Protein AF-A0A936VIN6-F1 (afdb_monomer_lite)

Sequence (118 aa):
MQPLERIAPRRVRARTGLAAALSWLAVACAALLPRIFGLGAYITSDEANFWIRRSDAFLRALQRGDFAATALSTHPGVTTTWLGSVGILLSRALGSAGLLDGSFAGPAGATPAASGAG

Foldseek 3Di:
DDDPPPPDDDPPDPPCDVVVVVVVVVVVCVVVVCVVVCPPPDDPVVVVVVLLVLLVQLLVCVVVVNVVSNCPDPDPCNVVSPVSVVVVVVVVVCVVVVNDDCPVVPPVPPPPPDPDDD

pLDDT: mean 72.68, std 14.56, range [40.66, 94.38]

Structure (mmCIF, N/CA/C/O backbone):
data_AF-A0A936VIN6-F1
#
_entry.id   AF-A0A936VIN6-F1
#
loop_
_atom_site.group_PDB
_atom_site.id
_atom_site.type_symbol
_atom_site.label_atom_id
_atom_site.label_alt_id
_atom_site.label_comp_id
_atom_site.label_asym_id
_atom_site.label_entity_id
_atom_site.label_seq_id
_atom_site.pdbx_PDB_ins_code
_atom_site.Cartn_x
_atom_site.Cartn_y
_atom_site.Cartn_z
_atom_site.occupancy
_atom_site.B_iso_or_equiv
_atom_site.auth_seq_id
_atom_site.auth_comp_id
_atom_site.auth_asym_id
_atom_site.auth_atom_id
_atom_site.pdbx_PDB_model_num
ATOM 1 N N . MET A 1 1 ? -29.744 -41.811 38.789 1.00 49.78 1 MET A N 1
ATOM 2 C CA . MET A 1 1 ? -29.797 -40.939 37.597 1.00 49.78 1 MET A CA 1
ATOM 3 C C . MET A 1 1 ? -29.619 -39.502 38.059 1.00 49.78 1 MET A C 1
ATOM 5 O O . MET A 1 1 ? -30.494 -39.007 38.753 1.00 49.78 1 MET A O 1
ATOM 9 N N . GLN A 1 2 ? -28.467 -38.880 37.789 1.00 68.19 2 GLN A N 1
ATOM 10 C CA . GLN A 1 2 ? -28.230 -37.475 38.146 1.00 68.19 2 GLN A CA 1
ATOM 11 C C . GLN A 1 2 ? -28.771 -36.557 37.038 1.00 68.19 2 GLN A C 1
ATOM 13 O O . GLN A 1 2 ? -28.576 -36.876 35.863 1.00 68.19 2 GLN A O 1
ATOM 18 N N . PRO A 1 3 ? -29.452 -35.446 37.370 1.00 67.75 3 PRO A N 1
ATOM 19 C CA . PRO A 1 3 ? -29.924 -34.512 36.364 1.00 67.75 3 PRO A CA 1
ATOM 20 C C . PRO A 1 3 ? -28.730 -33.721 35.825 1.00 67.75 3 PRO A C 1
ATOM 22 O O . PRO A 1 3 ? -27.999 -33.091 36.583 1.00 67.75 3 PRO A O 1
ATOM 25 N N . LEU A 1 4 ? -28.527 -33.776 34.508 1.00 66.25 4 LEU A N 1
ATOM 26 C CA . LEU A 1 4 ? -27.545 -32.959 33.800 1.00 66.25 4 LEU A CA 1
ATOM 27 C C . LEU A 1 4 ? -27.904 -31.480 33.984 1.00 66.25 4 LEU A C 1
ATOM 29 O O . LEU A 1 4 ? -28.877 -30.996 33.399 1.00 66.25 4 LEU A O 1
ATOM 33 N N . GLU A 1 5 ? -27.118 -30.765 34.787 1.00 72.44 5 GLU A N 1
ATOM 34 C CA . GLU A 1 5 ? -27.155 -29.308 34.845 1.00 72.44 5 GLU A CA 1
ATOM 35 C C . GLU A 1 5 ? -26.899 -28.756 33.441 1.00 72.44 5 GLU A C 1
ATOM 37 O O . GLU A 1 5 ? -25.824 -28.884 32.852 1.00 72.44 5 GLU A O 1
ATOM 42 N N . ARG A 1 6 ? -27.950 -28.183 32.857 1.00 69.56 6 ARG A N 1
ATOM 43 C CA . ARG A 1 6 ? -27.923 -27.632 31.511 1.00 69.56 6 ARG A CA 1
ATOM 44 C C . ARG A 1 6 ? -27.139 -26.320 31.561 1.00 69.56 6 ARG A C 1
ATOM 46 O O . ARG A 1 6 ? -27.678 -25.292 31.959 1.00 69.56 6 ARG A O 1
ATOM 53 N N . ILE A 1 7 ? -25.869 -26.358 31.157 1.00 67.88 7 ILE A N 1
ATOM 54 C CA . ILE A 1 7 ? -25.020 -25.167 31.015 1.00 67.88 7 ILE A CA 1
ATOM 55 C C . ILE A 1 7 ? -25.683 -24.233 29.995 1.00 67.88 7 ILE A C 1
ATOM 57 O O . ILE A 1 7 ? -25.681 -24.491 28.790 1.00 67.88 7 ILE A O 1
ATOM 61 N N . ALA A 1 8 ? -26.300 -23.156 30.479 1.00 69.44 8 ALA A N 1
ATOM 62 C CA . ALA A 1 8 ? -26.890 -22.144 29.618 1.00 69.44 8 ALA A CA 1
ATOM 63 C C . ALA A 1 8 ? -25.766 -21.368 28.901 1.00 69.44 8 ALA A C 1
ATOM 65 O O . ALA A 1 8 ? -24.855 -20.864 29.567 1.00 69.44 8 ALA A O 1
ATOM 66 N N . PRO A 1 9 ? -25.797 -21.232 27.562 1.00 68.19 9 PRO A N 1
ATOM 67 C CA . PRO A 1 9 ? -24.769 -20.491 26.847 1.00 68.19 9 PRO A CA 1
ATOM 68 C C . PRO A 1 9 ? -24.832 -19.011 27.238 1.00 68.19 9 PRO A C 1
ATOM 70 O O . PRO A 1 9 ? -25.858 -18.346 27.058 1.00 68.19 9 PRO A O 1
ATOM 73 N N . ARG A 1 10 ? -23.721 -18.472 27.759 1.00 68.75 10 ARG A N 1
ATOM 74 C CA . ARG A 1 10 ? -23.562 -17.028 27.968 1.00 68.75 10 ARG A CA 1
ATOM 75 C C . ARG A 1 10 ? -23.700 -16.331 26.617 1.00 68.75 10 ARG A C 1
ATOM 77 O O . ARG A 1 10 ? -22.816 -16.414 25.770 1.00 68.75 10 ARG A O 1
ATOM 84 N N . ARG A 1 11 ? -24.812 -15.625 26.412 1.00 62.88 11 ARG A N 1
ATOM 85 C CA . ARG A 1 11 ? -24.989 -14.759 25.245 1.00 62.88 11 ARG A CA 1
ATOM 86 C C . ARG A 1 11 ? -24.012 -13.592 25.371 1.00 62.88 11 ARG A C 1
ATOM 88 O O . ARG A 1 11 ? -24.229 -12.685 26.171 1.00 62.88 11 ARG A O 1
ATOM 95 N N . VAL A 1 12 ? -22.935 -13.616 24.589 1.00 63.81 12 VAL A N 1
ATOM 96 C CA . VAL A 1 12 ? -22.076 -12.444 24.393 1.00 63.81 12 VAL A CA 1
ATOM 97 C C . VAL A 1 12 ? -22.950 -11.362 23.758 1.00 63.81 12 VAL A C 1
ATOM 99 O O . VAL A 1 12 ? -23.469 -11.524 22.656 1.00 63.81 12 VAL A O 1
ATOM 102 N N . ARG A 1 13 ? -23.221 -10.288 24.503 1.00 60.94 13 ARG A N 1
ATOM 103 C CA . ARG A 1 13 ? -24.151 -9.239 24.082 1.00 60.94 13 ARG A CA 1
ATOM 104 C C . ARG A 1 13 ? -23.519 -8.425 22.949 1.00 60.94 13 ARG A C 1
ATOM 106 O O . ARG A 1 13 ? -22.490 -7.789 23.149 1.00 60.94 13 ARG A O 1
ATOM 113 N N . ALA A 1 14 ? -24.169 -8.409 21.788 1.00 61.12 14 ALA A N 1
ATOM 114 C CA . ALA A 1 14 ? -23.745 -7.756 20.545 1.00 61.12 14 ALA A CA 1
ATOM 115 C C . ALA A 1 14 ? -23.794 -6.206 20.576 1.00 61.12 14 ALA A C 1
ATOM 117 O O . ALA A 1 14 ? -24.265 -5.567 19.642 1.00 61.12 14 ALA A O 1
ATOM 118 N N . ARG A 1 15 ? -23.313 -5.572 21.655 1.00 59.09 15 ARG A N 1
ATOM 119 C CA . ARG A 1 15 ? -23.106 -4.107 21.737 1.00 59.09 15 ARG A CA 1
ATOM 120 C C . ARG A 1 15 ? -21.784 -3.656 21.094 1.00 59.09 15 ARG A C 1
ATOM 122 O O . ARG A 1 15 ? -21.420 -2.490 21.172 1.00 59.09 15 ARG A O 1
ATOM 129 N N . THR A 1 16 ? -21.061 -4.581 20.474 1.00 62.56 16 THR A N 1
ATOM 130 C CA . THR A 1 16 ? -19.658 -4.444 20.079 1.00 62.56 16 THR A CA 1
ATOM 131 C C . THR A 1 16 ? -19.439 -3.897 18.672 1.00 62.56 16 THR A C 1
ATOM 133 O O . THR A 1 16 ? -18.304 -3.583 18.360 1.00 62.56 16 THR A O 1
ATOM 136 N N . GLY A 1 17 ? -20.467 -3.731 17.831 1.00 75.25 17 GLY A N 1
ATOM 137 C CA . GLY A 1 17 ? -20.282 -3.362 16.418 1.00 75.25 17 GLY A CA 1
ATOM 138 C C . GLY A 1 17 ? -19.574 -2.017 16.202 1.00 75.25 17 GLY A C 1
ATOM 139 O O . GLY A 1 17 ? -18.516 -1.975 15.583 1.00 75.25 17 GLY A O 1
ATOM 140 N N . LEU A 1 18 ? -20.120 -0.925 16.753 1.00 83.31 18 LEU A N 1
ATOM 141 C CA . LEU A 1 18 ? -19.538 0.415 16.591 1.00 83.31 18 LEU A CA 1
ATOM 142 C C . LEU A 1 18 ? -18.214 0.563 17.346 1.00 83.31 18 LEU A C 1
ATOM 144 O O . LEU A 1 18 ? -17.259 1.101 16.802 1.00 83.31 18 LEU A O 1
ATOM 148 N N . ALA A 1 19 ? -18.145 0.066 18.583 1.00 86.88 19 ALA A N 1
ATOM 149 C CA . ALA A 1 19 ? -16.916 0.109 19.369 1.00 86.88 19 ALA A CA 1
ATOM 150 C C . ALA A 1 19 ? -15.790 -0.669 18.674 1.00 86.88 19 ALA A C 1
ATOM 152 O O . ALA A 1 19 ? -14.686 -0.154 18.558 1.00 86.88 19 ALA A O 1
ATOM 153 N N . ALA A 1 20 ? -16.088 -1.853 18.128 1.00 87.81 20 ALA A N 1
ATOM 154 C CA . ALA A 1 20 ? -15.138 -2.598 17.317 1.00 87.81 20 ALA A CA 1
ATOM 155 C C . ALA A 1 20 ? -14.756 -1.808 16.064 1.00 87.81 20 ALA A C 1
ATOM 157 O O . ALA A 1 20 ? -13.569 -1.646 15.819 1.00 87.81 20 ALA A O 1
ATOM 158 N N . ALA A 1 21 ? -15.714 -1.271 15.302 1.00 90.88 21 ALA A N 1
ATOM 159 C CA . ALA A 1 21 ? -15.419 -0.485 14.102 1.00 90.88 21 ALA A CA 1
ATOM 160 C C . ALA A 1 21 ? -14.507 0.719 14.398 1.00 90.88 21 ALA A C 1
ATOM 162 O O . ALA A 1 21 ? -13.549 0.957 13.668 1.00 90.88 21 ALA A O 1
ATOM 163 N N . LEU A 1 22 ? -14.751 1.432 15.502 1.00 93.50 22 LEU A N 1
ATOM 164 C CA . LEU A 1 22 ? -13.903 2.532 15.958 1.00 93.50 22 LEU A CA 1
ATOM 165 C C . LEU A 1 22 ? -12.515 2.048 16.390 1.00 93.50 22 LEU A C 1
ATOM 167 O O . LEU A 1 22 ? -11.527 2.698 16.063 1.00 93.50 22 LEU A O 1
ATOM 171 N N . SER A 1 23 ? -12.412 0.903 17.070 1.00 91.31 23 SER A N 1
ATOM 172 C CA . SER A 1 23 ? -11.117 0.293 17.390 1.00 91.31 23 SER A CA 1
ATOM 173 C C . SER A 1 23 ? -10.346 -0.101 16.127 1.00 91.31 23 SER A C 1
ATOM 175 O O . SER A 1 23 ? -9.161 0.201 16.023 1.00 91.31 23 SER A O 1
ATOM 177 N N . TRP A 1 24 ? -11.010 -0.711 15.143 1.00 94.19 24 TRP A N 1
ATOM 178 C CA . TRP A 1 24 ? -10.418 -1.051 13.847 1.00 94.19 24 TRP A CA 1
ATOM 179 C C . TRP A 1 24 ? -9.943 0.197 13.099 1.00 94.19 24 TRP A C 1
ATOM 181 O O . TRP A 1 24 ? -8.824 0.209 12.591 1.00 94.19 24 TRP A O 1
ATOM 191 N N . LEU A 1 25 ? -10.748 1.265 13.082 1.00 94.38 25 LEU A N 1
ATOM 192 C CA . LEU A 1 25 ? -10.372 2.539 12.470 1.00 94.38 25 LEU A CA 1
ATOM 193 C C . LEU A 1 25 ? -9.175 3.179 13.185 1.00 94.38 25 LEU A C 1
ATOM 195 O O . LEU A 1 25 ? -8.244 3.633 12.528 1.00 94.38 25 LEU A O 1
ATOM 199 N N . ALA A 1 26 ? -9.166 3.180 14.519 1.00 94.38 26 ALA A N 1
ATOM 200 C CA . ALA A 1 26 ? -8.059 3.715 15.304 1.00 94.38 26 ALA A CA 1
ATOM 201 C C . ALA A 1 26 ? -6.749 2.962 15.024 1.00 94.38 26 ALA A C 1
ATOM 203 O O . ALA A 1 26 ? -5.719 3.595 14.796 1.00 94.38 26 ALA A O 1
ATOM 204 N N . VAL A 1 27 ? -6.795 1.626 14.967 1.00 94.25 27 VAL A N 1
ATOM 205 C CA . VAL A 1 27 ? -5.640 0.788 14.605 1.00 94.25 27 VAL A CA 1
ATOM 206 C C . VAL A 1 27 ? -5.187 1.062 13.169 1.00 94.25 27 VAL A C 1
ATOM 208 O O . VAL A 1 27 ? -3.990 1.218 12.929 1.00 94.25 27 VAL A O 1
ATOM 211 N N . ALA A 1 28 ? -6.122 1.183 12.222 1.00 90.44 28 ALA A N 1
ATOM 212 C CA . ALA A 1 28 ? -5.805 1.508 10.834 1.00 90.44 28 ALA A CA 1
ATOM 213 C C . ALA A 1 28 ? -5.106 2.870 10.717 1.00 90.44 28 ALA A C 1
ATOM 215 O O . ALA A 1 28 ? -4.060 2.960 10.081 1.00 90.44 28 ALA A O 1
ATOM 216 N N . CYS A 1 29 ? -5.619 3.910 11.379 1.00 92.38 29 CYS A N 1
ATOM 217 C CA . CYS A 1 29 ? -4.995 5.233 11.398 1.00 92.38 29 CYS A CA 1
ATOM 218 C C . CYS A 1 29 ? -3.619 5.212 12.077 1.00 92.38 29 CYS A C 1
ATOM 220 O O . CYS A 1 29 ? -2.672 5.785 11.544 1.00 92.38 29 CYS A O 1
ATOM 222 N N . ALA A 1 30 ? -3.478 4.522 13.212 1.00 90.56 30 ALA A N 1
ATOM 223 C CA . ALA A 1 30 ? -2.205 4.413 13.923 1.00 90.56 30 ALA A CA 1
ATOM 224 C C . ALA A 1 30 ? -1.120 3.700 13.095 1.00 90.56 30 ALA A C 1
ATOM 226 O O . ALA A 1 30 ? 0.051 4.049 13.201 1.00 90.56 30 ALA A O 1
ATOM 227 N N . ALA A 1 31 ? -1.499 2.741 12.245 1.00 86.94 31 ALA A N 1
ATOM 228 C CA . ALA A 1 31 ? -0.581 2.086 11.315 1.00 86.94 31 ALA A CA 1
ATOM 229 C C . ALA A 1 31 ? -0.319 2.921 10.045 1.00 86.94 31 ALA A C 1
ATOM 231 O O . ALA A 1 31 ? 0.805 2.962 9.542 1.00 86.94 31 ALA A O 1
ATOM 232 N N . LEU A 1 32 ? -1.349 3.589 9.517 1.00 84.38 32 LEU A N 1
ATOM 233 C CA . LEU A 1 32 ? -1.296 4.290 8.234 1.00 84.38 32 LEU A CA 1
ATOM 234 C C . LEU A 1 32 ? -0.608 5.656 8.331 1.00 84.38 32 LEU A C 1
ATOM 236 O O . LEU A 1 32 ? 0.182 5.994 7.453 1.00 84.38 32 LEU A O 1
ATOM 240 N N . LEU A 1 33 ? -0.873 6.435 9.383 1.00 83.75 33 LEU A N 1
ATOM 241 C CA . LEU A 1 33 ? -0.337 7.794 9.510 1.00 83.75 33 LEU A CA 1
ATOM 242 C C . LEU A 1 33 ? 1.203 7.806 9.543 1.00 83.75 33 LEU A C 1
ATOM 244 O O . LEU A 1 33 ? 1.786 8.482 8.694 1.00 83.75 33 LEU A O 1
ATOM 248 N N . PRO A 1 34 ? 1.900 7.023 10.396 1.00 80.25 34 PRO A N 1
ATOM 249 C CA . PRO A 1 34 ? 3.365 6.987 10.381 1.00 80.25 34 PRO A CA 1
ATOM 250 C C . PRO A 1 34 ? 3.922 6.502 9.039 1.00 80.25 34 PRO A C 1
ATOM 252 O O . PRO A 1 34 ? 4.969 6.964 8.589 1.00 80.25 34 PRO A O 1
ATOM 255 N N . ARG A 1 35 ? 3.202 5.589 8.369 1.00 78.94 35 ARG A N 1
ATOM 256 C CA . ARG A 1 35 ? 3.596 5.063 7.061 1.00 78.94 35 ARG A CA 1
ATOM 257 C C . ARG A 1 35 ? 3.532 6.130 5.971 1.00 78.94 35 ARG A C 1
ATOM 259 O O . ARG A 1 35 ? 4.430 6.152 5.136 1.00 78.94 35 ARG A O 1
ATOM 266 N N . ILE A 1 36 ? 2.513 6.993 5.984 1.00 76.44 36 ILE A N 1
ATOM 267 C CA . ILE A 1 36 ? 2.348 8.082 5.009 1.00 76.44 36 ILE A CA 1
ATOM 268 C C . ILE A 1 36 ? 3.361 9.206 5.263 1.00 76.44 36 ILE A C 1
ATOM 270 O O . ILE A 1 36 ? 4.037 9.657 4.341 1.00 76.44 36 ILE A O 1
ATOM 274 N N . PHE A 1 37 ? 3.522 9.628 6.518 1.00 75.12 37 PHE A N 1
ATOM 275 C CA . PHE A 1 37 ? 4.442 10.718 6.859 1.00 75.12 37 PHE A CA 1
ATOM 276 C C . PHE A 1 37 ? 5.930 10.320 6.781 1.00 75.12 37 PHE A C 1
ATOM 278 O O . PHE A 1 37 ? 6.793 11.191 6.790 1.00 75.12 37 PHE A O 1
ATOM 285 N N . GLY A 1 38 ? 6.242 9.024 6.650 1.00 66.94 38 GLY A N 1
ATOM 286 C CA . GLY A 1 38 ? 7.605 8.497 6.519 1.00 66.94 38 GLY A CA 1
ATOM 287 C C . GLY A 1 38 ? 8.079 8.181 5.092 1.00 66.94 38 GLY A C 1
ATOM 288 O O . GLY A 1 38 ? 9.229 7.769 4.939 1.00 66.94 38 GLY A O 1
ATOM 289 N N . LEU A 1 39 ?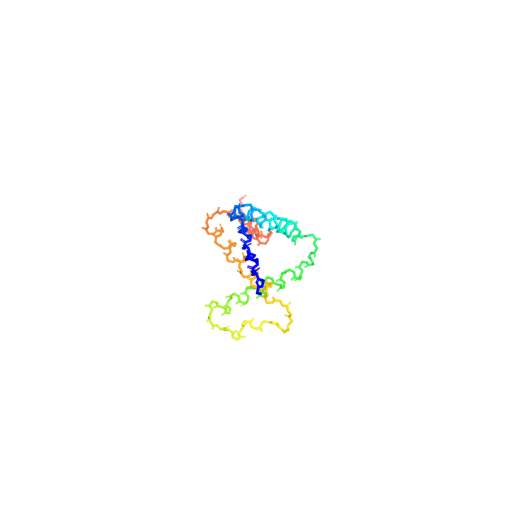 7.252 8.356 4.047 1.00 65.38 39 LEU A N 1
ATOM 290 C CA . LEU A 1 39 ? 7.612 7.965 2.666 1.00 65.38 39 LEU A CA 1
ATOM 291 C C . LEU A 1 39 ? 8.879 8.648 2.121 1.00 65.38 39 LEU A C 1
ATOM 293 O O . LEU A 1 39 ? 9.530 8.079 1.250 1.00 65.38 39 LEU A O 1
ATOM 297 N N . GLY A 1 40 ? 9.231 9.838 2.618 1.00 59.47 40 GLY A N 1
ATOM 298 C CA . GLY A 1 40 ? 10.411 10.591 2.176 1.00 59.47 40 GLY A CA 1
ATOM 299 C C . GLY A 1 40 ? 11.640 10.488 3.086 1.00 59.47 40 GLY A C 1
ATOM 300 O O . GLY A 1 40 ? 12.680 11.031 2.737 1.00 59.47 40 GLY A O 1
ATOM 301 N N . ALA A 1 41 ? 11.538 9.835 4.251 1.00 59.19 41 ALA A N 1
ATOM 302 C CA . ALA A 1 41 ? 12.577 9.911 5.286 1.00 59.19 41 ALA A CA 1
ATOM 303 C C . ALA A 1 41 ? 13.673 8.835 5.162 1.00 59.19 41 ALA A C 1
ATOM 305 O O . ALA A 1 41 ? 14.786 9.049 5.631 1.00 59.19 41 ALA A O 1
ATOM 306 N N . TYR A 1 42 ? 13.371 7.689 4.538 1.00 53.62 42 TYR A N 1
ATOM 307 C CA . TYR A 1 42 ? 14.263 6.516 4.506 1.00 53.62 42 TYR A CA 1
ATOM 308 C C . TYR A 1 42 ? 14.192 5.737 3.189 1.00 53.62 42 TYR A C 1
ATOM 310 O O . TYR A 1 42 ? 14.234 4.509 3.185 1.00 53.62 42 TYR A O 1
ATOM 318 N N . ILE A 1 43 ? 14.025 6.433 2.066 1.00 55.25 43 ILE A N 1
ATOM 319 C CA . ILE A 1 43 ? 14.039 5.799 0.750 1.00 55.25 43 ILE A CA 1
ATOM 320 C C . ILE A 1 43 ? 15.201 6.383 -0.045 1.00 55.25 43 ILE A C 1
ATOM 322 O O . ILE A 1 43 ? 15.279 7.590 -0.277 1.00 55.25 43 ILE A O 1
ATOM 326 N N . THR A 1 44 ? 16.135 5.525 -0.435 1.00 62.38 44 THR A N 1
ATOM 327 C CA . THR A 1 44 ? 17.104 5.838 -1.478 1.00 62.38 44 THR A CA 1
ATOM 328 C C . THR A 1 44 ? 16.288 6.142 -2.734 1.00 62.38 44 THR A C 1
ATOM 330 O O . THR A 1 44 ? 15.456 5.334 -3.156 1.00 62.38 44 THR A O 1
ATOM 333 N N . SER A 1 45 ? 16.412 7.358 -3.273 1.00 60.88 45 SER A N 1
ATOM 334 C CA . SER A 1 45 ? 15.529 7.858 -4.338 1.00 60.88 45 SER A CA 1
ATOM 335 C C . SER A 1 45 ? 15.470 6.938 -5.566 1.00 60.88 45 SER A C 1
ATOM 337 O O . SER A 1 45 ? 14.479 6.962 -6.298 1.00 60.88 45 SER A O 1
ATOM 339 N N . ASP A 1 46 ? 16.487 6.110 -5.808 1.00 60.62 46 ASP A N 1
ATOM 340 C CA . ASP A 1 46 ? 16.514 5.135 -6.899 1.00 60.62 46 ASP A CA 1
ATOM 341 C C . ASP A 1 46 ? 15.607 3.917 -6.639 1.00 60.62 46 ASP A C 1
ATOM 343 O O . ASP A 1 46 ? 14.881 3.496 -7.546 1.00 60.62 46 ASP A O 1
ATOM 347 N N . GLU A 1 47 ? 15.542 3.412 -5.404 1.00 67.75 47 GLU A N 1
ATOM 348 C CA . GLU A 1 47 ? 14.696 2.272 -5.032 1.00 67.75 47 GLU A CA 1
ATOM 349 C C . GLU A 1 47 ? 13.208 2.615 -5.150 1.00 67.75 47 GLU A C 1
ATOM 351 O O . GLU A 1 47 ? 12.427 1.854 -5.726 1.00 67.75 47 GLU A O 1
ATOM 356 N N . ALA A 1 48 ? 12.795 3.789 -4.667 1.00 66.00 48 ALA A N 1
ATOM 357 C CA . ALA A 1 48 ? 11.402 4.228 -4.767 1.00 66.00 48 ALA A CA 1
ATOM 358 C C . ALA A 1 48 ? 10.939 4.344 -6.226 1.00 66.00 48 ALA A C 1
ATOM 360 O O . ALA A 1 48 ? 9.879 3.830 -6.596 1.00 66.00 48 ALA A O 1
ATOM 361 N N . ASN A 1 49 ? 11.762 4.965 -7.075 1.00 66.62 49 ASN A N 1
ATOM 362 C CA . ASN A 1 49 ? 11.484 5.086 -8.504 1.00 66.62 49 ASN A CA 1
ATOM 363 C C . ASN A 1 49 ? 11.417 3.716 -9.187 1.00 66.62 49 ASN A C 1
ATOM 365 O O . ASN A 1 49 ? 10.556 3.478 -10.040 1.00 66.62 49 ASN A O 1
ATOM 369 N N . PHE A 1 50 ? 12.277 2.785 -8.784 1.00 77.31 50 PHE A N 1
ATOM 370 C CA . PHE A 1 50 ? 12.271 1.422 -9.293 1.00 77.31 50 PHE A CA 1
ATOM 371 C C . PHE A 1 50 ? 10.953 0.687 -8.999 1.00 77.31 50 PHE A C 1
ATOM 373 O O . PHE A 1 50 ? 10.378 0.062 -9.899 1.00 77.31 50 PHE A O 1
ATOM 380 N N . TRP A 1 51 ? 10.414 0.819 -7.784 1.00 74.88 51 TRP A N 1
ATOM 381 C CA . TRP A 1 51 ? 9.127 0.220 -7.411 1.00 74.88 51 TRP A CA 1
ATOM 382 C C . TRP A 1 51 ? 7.927 0.906 -8.077 1.00 74.88 51 TRP A C 1
ATOM 384 O O . TRP A 1 51 ? 6.980 0.219 -8.474 1.00 74.88 51 TRP A O 1
ATOM 394 N N . ILE A 1 52 ? 7.975 2.226 -8.286 1.00 78.44 52 ILE A N 1
ATOM 395 C CA . ILE A 1 52 ? 6.937 2.961 -9.030 1.00 78.44 52 ILE A CA 1
ATOM 396 C C . ILE A 1 52 ? 6.885 2.488 -10.487 1.00 78.44 52 ILE A C 1
ATOM 398 O O . ILE A 1 52 ? 5.810 2.145 -10.984 1.00 78.44 52 ILE A O 1
ATOM 402 N N . ARG A 1 53 ? 8.037 2.377 -11.163 1.00 81.69 53 ARG A N 1
ATOM 403 C CA . ARG A 1 53 ? 8.095 1.895 -12.555 1.00 81.69 53 ARG A CA 1
ATOM 404 C C . ARG A 1 53 ? 7.569 0.468 -12.703 1.00 81.69 53 ARG A C 1
ATOM 406 O O . ARG A 1 53 ? 6.879 0.172 -13.679 1.00 81.69 53 ARG A O 1
ATOM 413 N N . ARG A 1 54 ? 7.859 -0.412 -11.739 1.00 81.94 54 ARG A N 1
ATOM 414 C CA . ARG A 1 54 ? 7.297 -1.774 -11.705 1.00 81.94 54 ARG A CA 1
ATOM 415 C C . ARG A 1 54 ? 5.785 -1.764 -11.500 1.00 81.94 54 ARG A C 1
ATOM 417 O O . ARG A 1 54 ? 5.076 -2.458 -12.218 1.00 81.94 54 ARG A O 1
ATOM 424 N N . SER A 1 55 ? 5.287 -0.937 -10.588 1.00 83.12 55 SER A N 1
ATOM 425 C CA . SER A 1 55 ? 3.845 -0.788 -10.335 1.00 83.12 55 SER A CA 1
ATOM 426 C C . SER A 1 55 ? 3.083 -0.293 -11.566 1.00 83.12 55 SER A C 1
ATOM 428 O O . SER A 1 55 ? 1.982 -0.758 -11.856 1.00 83.12 55 SER A O 1
ATOM 430 N N . ASP A 1 56 ? 3.690 0.609 -12.332 1.00 83.44 56 ASP A N 1
ATOM 431 C CA . ASP A 1 56 ? 3.148 1.126 -13.588 1.00 83.44 56 ASP A CA 1
ATOM 432 C C . ASP A 1 56 ? 3.200 0.078 -14.722 1.00 83.44 56 ASP A C 1
ATOM 434 O O . ASP A 1 56 ? 2.242 -0.076 -15.481 1.00 83.44 56 ASP A O 1
ATOM 438 N N . ALA A 1 57 ? 4.275 -0.715 -14.814 1.00 84.81 57 ALA A N 1
ATOM 439 C CA . ALA A 1 57 ? 4.354 -1.847 -15.744 1.00 84.81 57 ALA A CA 1
ATOM 440 C C . ALA A 1 57 ? 3.300 -2.930 -15.445 1.00 84.81 57 ALA A C 1
ATOM 442 O O . ALA A 1 57 ? 2.637 -3.403 -16.367 1.00 84.81 57 ALA A O 1
ATOM 443 N N . PHE A 1 58 ? 3.093 -3.260 -14.168 1.00 85.44 58 PHE A N 1
ATOM 444 C CA . PHE A 1 58 ? 2.074 -4.214 -13.727 1.00 85.44 58 PHE A CA 1
ATOM 445 C C . PHE A 1 58 ? 0.669 -3.713 -14.050 1.00 85.44 58 PHE A C 1
ATOM 447 O O . PHE A 1 58 ? -0.135 -4.449 -14.617 1.00 85.44 58 PHE A O 1
ATOM 454 N N . LEU A 1 59 ? 0.387 -2.442 -13.744 1.00 83.56 59 LEU A N 1
ATOM 455 C CA . LEU A 1 59 ? -0.906 -1.831 -14.038 1.00 83.56 59 LEU A CA 1
ATOM 456 C C . LEU A 1 59 ? -1.211 -1.878 -15.540 1.00 83.56 59 LEU A C 1
ATOM 458 O O . LEU A 1 59 ? -2.323 -2.226 -15.926 1.00 83.56 59 LEU A O 1
ATOM 462 N N . ARG A 1 60 ? -0.221 -1.592 -16.394 1.00 86.38 60 ARG A N 1
ATOM 463 C CA . ARG A 1 60 ? -0.377 -1.708 -17.851 1.00 86.38 60 ARG A CA 1
ATOM 464 C C . ARG A 1 60 ? -0.638 -3.139 -18.311 1.00 86.38 60 ARG A C 1
ATOM 466 O O . ARG A 1 60 ? -1.471 -3.328 -19.191 1.00 86.38 60 ARG A O 1
ATOM 473 N N . ALA A 1 61 ? 0.060 -4.124 -17.749 1.00 84.75 61 ALA A N 1
ATOM 474 C CA . ALA A 1 61 ? -0.170 -5.534 -18.058 1.00 84.75 61 ALA A CA 1
ATOM 475 C C . ALA A 1 61 ? -1.607 -5.946 -17.694 1.00 84.75 61 ALA A C 1
ATOM 477 O O . ALA A 1 61 ? -2.318 -6.519 -18.519 1.00 84.75 61 ALA A O 1
ATOM 478 N N . LEU A 1 62 ? -2.078 -5.523 -16.515 1.00 86.00 62 LEU A N 1
ATOM 479 C CA . LEU A 1 62 ? -3.443 -5.767 -16.051 1.00 86.00 62 LEU A CA 1
ATOM 480 C C . LEU A 1 62 ? -4.497 -5.112 -16.956 1.00 86.00 62 LEU A C 1
ATOM 482 O O . LEU A 1 62 ? -5.464 -5.757 -17.347 1.00 86.00 62 LEU A O 1
ATOM 486 N N . GLN A 1 63 ? -4.291 -3.848 -17.335 1.00 86.94 63 GLN A N 1
ATOM 487 C CA . GLN A 1 63 ? -5.188 -3.116 -18.238 1.00 86.94 63 GLN A CA 1
ATOM 488 C C . GLN A 1 63 ? -5.261 -3.730 -19.641 1.00 86.94 63 GLN A C 1
ATOM 490 O O . GLN A 1 63 ? -6.277 -3.593 -20.316 1.00 86.94 63 GLN A O 1
ATOM 495 N N . ARG A 1 64 ? -4.192 -4.399 -20.084 1.00 89.19 64 ARG A N 1
ATOM 496 C CA . ARG A 1 64 ? -4.120 -5.090 -21.379 1.00 89.19 64 ARG A CA 1
ATOM 497 C C . ARG A 1 64 ? -4.639 -6.531 -21.325 1.00 89.19 64 ARG A C 1
ATOM 499 O O . ARG A 1 64 ? -4.715 -7.165 -22.370 1.00 89.19 64 ARG A O 1
ATOM 506 N N . GLY A 1 65 ? -4.974 -7.047 -20.139 1.00 84.62 65 GLY A N 1
ATOM 507 C CA . GLY A 1 65 ? -5.354 -8.449 -19.938 1.00 84.62 65 GLY A CA 1
ATOM 508 C C . GLY A 1 65 ? -4.194 -9.442 -20.091 1.00 84.62 65 GLY A C 1
ATOM 509 O O . GLY A 1 65 ? -4.425 -10.648 -20.143 1.00 84.62 65 GLY A O 1
ATOM 510 N N . ASP A 1 66 ? -2.950 -8.960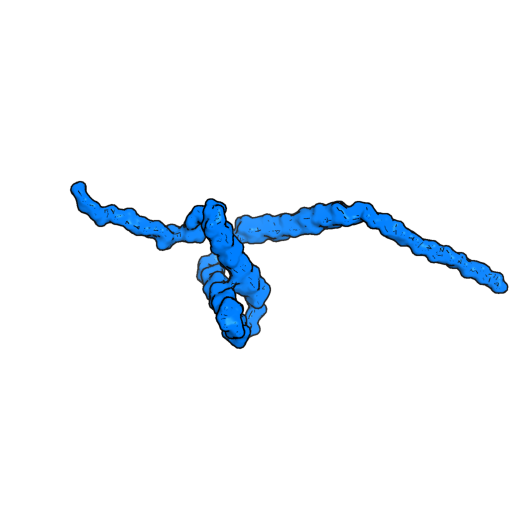 -20.154 1.00 84.88 66 ASP A N 1
ATOM 511 C CA . ASP A 1 66 ? -1.755 -9.794 -20.279 1.00 84.88 66 ASP A CA 1
ATOM 512 C C . ASP A 1 66 ? -1.244 -10.175 -18.886 1.00 84.88 66 ASP A C 1
ATOM 514 O O . ASP A 1 66 ? -0.361 -9.541 -18.303 1.00 84.88 66 ASP A O 1
ATOM 518 N N . PHE A 1 67 ? -1.851 -11.217 -18.320 1.00 80.69 67 PHE A N 1
ATOM 519 C CA . PHE A 1 67 ? -1.510 -11.689 -16.981 1.00 80.69 67 PHE A CA 1
ATOM 520 C C . PHE A 1 67 ? -0.110 -12.305 -16.904 1.00 80.69 67 PHE A C 1
ATOM 522 O O . PHE A 1 67 ? 0.514 -12.238 -15.847 1.00 80.69 67 PHE A O 1
ATOM 529 N N . ALA A 1 68 ? 0.426 -12.848 -18.000 1.00 79.62 68 ALA A N 1
ATOM 530 C CA . ALA A 1 68 ? 1.789 -13.379 -18.019 1.00 79.62 68 ALA A CA 1
ATOM 531 C C . ALA A 1 68 ? 2.818 -12.255 -17.811 1.00 79.62 68 ALA A C 1
ATOM 533 O O . ALA A 1 68 ? 3.760 -12.407 -17.031 1.00 79.62 68 ALA A O 1
ATOM 534 N N . ALA A 1 69 ? 2.576 -11.084 -18.407 1.00 78.25 69 ALA A N 1
ATOM 535 C CA . ALA A 1 69 ? 3.405 -9.895 -18.224 1.00 78.25 69 ALA A CA 1
ATOM 536 C C . ALA A 1 69 ? 3.320 -9.269 -16.814 1.00 78.25 69 ALA A C 1
ATOM 538 O O . ALA A 1 69 ? 4.101 -8.370 -16.496 1.00 78.25 69 ALA A O 1
ATOM 539 N N . THR A 1 70 ? 2.419 -9.733 -15.936 1.00 78.81 70 THR A N 1
ATOM 540 C CA . THR A 1 70 ? 2.354 -9.259 -14.539 1.00 78.81 70 THR A CA 1
ATOM 541 C C . THR A 1 70 ? 3.454 -9.845 -13.645 1.00 78.81 70 THR A C 1
ATOM 543 O O . THR A 1 70 ? 3.738 -9.296 -12.576 1.00 78.81 70 THR A O 1
ATOM 546 N N . ALA A 1 71 ? 4.123 -10.916 -14.085 1.00 76.31 71 ALA A N 1
ATOM 547 C CA . ALA A 1 71 ? 5.236 -11.546 -13.378 1.00 76.31 71 ALA A CA 1
ATOM 548 C C . ALA A 1 71 ? 6.545 -10.748 -13.560 1.00 76.31 71 ALA A C 1
ATOM 550 O O . ALA A 1 71 ? 7.462 -11.156 -14.266 1.00 76.31 71 ALA A O 1
ATOM 551 N N . LEU A 1 72 ? 6.633 -9.578 -12.922 1.00 72.56 72 LEU A N 1
ATOM 552 C CA . LEU A 1 72 ? 7.741 -8.628 -13.117 1.00 72.56 72 LEU A CA 1
ATOM 553 C C . LEU A 1 72 ? 9.029 -8.955 -12.341 1.00 72.56 72 LEU A C 1
ATOM 555 O O . LEU A 1 72 ? 10.075 -8.365 -12.615 1.00 72.56 72 LEU A O 1
ATOM 559 N N . SER A 1 73 ? 8.969 -9.815 -11.323 1.00 65.00 73 SER A N 1
ATOM 560 C CA . SER A 1 73 ? 10.124 -10.189 -10.500 1.00 65.00 73 SER A CA 1
ATOM 561 C C . SER A 1 73 ? 9.883 -11.530 -9.812 1.00 65.00 73 SER A C 1
ATOM 563 O O . SER A 1 73 ? 8.765 -11.824 -9.396 1.00 65.00 73 SER A O 1
ATOM 565 N N . THR A 1 74 ? 10.945 -12.313 -9.636 1.00 58.25 74 THR A N 1
ATOM 566 C CA . THR A 1 74 ? 10.961 -13.582 -8.885 1.00 58.25 74 THR A CA 1
ATOM 567 C C . THR A 1 74 ? 10.920 -13.406 -7.362 1.00 58.25 74 THR A C 1
ATOM 569 O O . THR A 1 74 ? 10.733 -14.378 -6.640 1.00 58.25 74 THR A O 1
ATOM 572 N N . HIS A 1 75 ? 11.089 -12.180 -6.860 1.00 59.84 75 HIS A N 1
ATOM 573 C CA . HIS A 1 75 ? 11.211 -11.870 -5.430 1.00 59.84 75 HIS A CA 1
ATOM 574 C C . HIS A 1 75 ? 9.937 -11.196 -4.883 1.00 59.84 75 HIS A C 1
ATOM 576 O O . HIS A 1 75 ? 9.244 -10.510 -5.641 1.00 59.84 75 HIS A O 1
ATOM 582 N N . PRO A 1 76 ? 9.617 -11.348 -3.580 1.00 54.56 76 PRO A N 1
ATOM 583 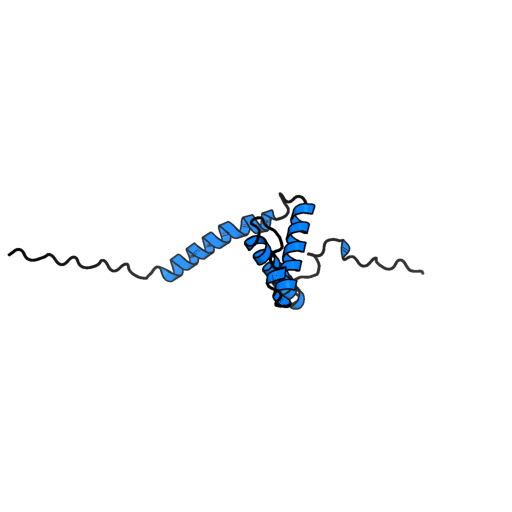C CA . PRO A 1 76 ? 8.346 -10.910 -3.007 1.00 54.56 76 PRO A CA 1
ATOM 584 C C . PRO A 1 76 ? 8.195 -9.383 -3.059 1.00 54.56 76 PRO A C 1
ATOM 586 O O . PRO A 1 76 ? 8.775 -8.646 -2.271 1.00 54.56 76 PRO A O 1
ATOM 589 N N . GLY A 1 77 ? 7.390 -8.908 -4.009 1.00 65.75 77 GLY A N 1
ATOM 590 C CA . GLY A 1 77 ? 7.015 -7.497 -4.157 1.00 65.75 77 GLY A CA 1
ATOM 591 C C . GLY A 1 77 ? 5.624 -7.307 -4.764 1.00 65.75 77 GLY A C 1
ATOM 592 O O . GLY A 1 77 ? 5.287 -6.210 -5.207 1.00 65.75 77 GLY A O 1
ATOM 593 N N . VAL A 1 78 ? 4.815 -8.372 -4.815 1.00 77.00 78 VAL A N 1
ATOM 594 C CA . VAL A 1 78 ? 3.497 -8.378 -5.474 1.00 77.00 78 VAL A CA 1
ATOM 595 C C . VAL A 1 78 ? 2.535 -7.420 -4.776 1.00 77.00 78 VAL A C 1
ATOM 597 O O . VAL A 1 78 ? 1.947 -6.560 -5.424 1.00 77.00 78 VAL A O 1
ATOM 600 N N . THR A 1 79 ? 2.447 -7.488 -3.446 1.00 79.38 79 THR A N 1
ATOM 601 C CA . THR A 1 79 ? 1.600 -6.589 -2.646 1.00 79.38 79 THR A CA 1
ATOM 602 C C . THR A 1 79 ? 2.032 -5.128 -2.771 1.00 79.38 79 THR A C 1
ATOM 604 O O . THR A 1 79 ? 1.183 -4.250 -2.900 1.00 79.38 79 THR A O 1
ATOM 607 N N . THR A 1 80 ? 3.341 -4.862 -2.816 1.00 81.12 80 THR A N 1
ATOM 608 C CA . THR A 1 80 ? 3.897 -3.522 -3.069 1.00 81.12 80 THR A CA 1
ATOM 609 C C . THR A 1 80 ? 3.495 -3.001 -4.443 1.00 81.12 80 THR A C 1
ATOM 611 O O . THR A 1 80 ? 3.105 -1.846 -4.574 1.00 81.12 80 THR A O 1
ATOM 614 N N . THR A 1 81 ? 3.543 -3.863 -5.457 1.00 82.38 81 THR A N 1
ATOM 615 C CA . THR A 1 81 ? 3.186 -3.520 -6.837 1.00 82.38 81 THR A CA 1
ATOM 616 C C . THR A 1 81 ? 1.689 -3.226 -6.948 1.00 82.38 81 THR A C 1
ATOM 618 O O . THR A 1 81 ? 1.309 -2.230 -7.551 1.00 82.38 81 THR A O 1
ATOM 621 N N . TRP A 1 82 ? 0.836 -4.020 -6.290 1.00 84.12 82 TRP A N 1
ATOM 622 C CA . TRP A 1 82 ? -0.609 -3.771 -6.224 1.00 84.12 82 TRP A CA 1
ATOM 623 C C . TRP A 1 82 ? -0.932 -2.449 -5.532 1.00 84.12 82 TRP A C 1
ATOM 625 O O . TRP A 1 82 ? -1.672 -1.634 -6.081 1.00 84.12 82 TRP A O 1
ATOM 635 N N . LEU A 1 83 ? -0.353 -2.210 -4.352 1.00 83.62 83 LEU A N 1
ATOM 636 C CA . LEU A 1 83 ? -0.534 -0.956 -3.620 1.00 83.62 83 LEU A CA 1
ATOM 637 C C . LEU A 1 83 ? -0.027 0.244 -4.429 1.00 83.62 83 LEU A C 1
ATOM 639 O O . LEU A 1 83 ? -0.693 1.277 -4.462 1.00 83.62 83 LEU A O 1
ATOM 643 N N . GLY A 1 84 ? 1.098 0.098 -5.133 1.00 83.19 84 GLY A N 1
ATOM 644 C CA . GLY A 1 84 ? 1.618 1.111 -6.047 1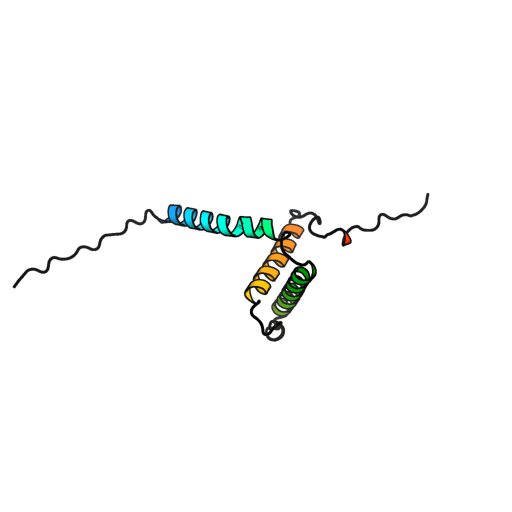.00 83.19 84 GLY A CA 1
ATOM 645 C C . GLY A 1 84 ? 0.669 1.392 -7.215 1.00 83.19 84 GLY A C 1
ATOM 646 O O . GLY A 1 84 ? 0.384 2.552 -7.502 1.00 83.19 84 GLY A O 1
ATOM 647 N N . SER A 1 85 ? 0.111 0.359 -7.853 1.00 84.56 85 SER A N 1
ATOM 648 C CA . SER A 1 85 ? -0.879 0.516 -8.926 1.00 84.56 85 SER A CA 1
ATOM 649 C C . SER A 1 85 ? -2.156 1.206 -8.436 1.00 84.56 85 SER A C 1
ATOM 651 O O . SER A 1 85 ? -2.661 2.099 -9.115 1.00 84.56 85 SER A O 1
ATOM 653 N N . VAL A 1 86 ? -2.652 0.851 -7.245 1.00 86.44 86 VAL A N 1
ATOM 654 C CA . VAL A 1 86 ? -3.797 1.527 -6.608 1.00 86.44 86 VAL A CA 1
ATOM 655 C C . VAL A 1 86 ? -3.467 2.991 -6.315 1.00 86.44 86 VAL A C 1
ATOM 657 O O . VAL A 1 86 ? -4.276 3.863 -6.621 1.00 86.44 86 VAL A O 1
ATOM 660 N N . GLY A 1 87 ? -2.270 3.281 -5.798 1.00 84.56 87 GLY A N 1
ATOM 661 C CA . GLY A 1 87 ? -1.803 4.650 -5.567 1.00 84.56 87 GLY A CA 1
ATOM 662 C C . GLY A 1 87 ? -1.757 5.488 -6.848 1.00 84.56 87 GLY A C 1
ATOM 663 O O . GLY A 1 87 ? -2.224 6.626 -6.851 1.00 84.56 87 GLY A O 1
ATOM 664 N N . ILE A 1 88 ? -1.281 4.912 -7.959 1.00 83.06 88 ILE A N 1
ATOM 665 C CA . ILE A 1 88 ? -1.279 5.563 -9.281 1.00 83.06 88 ILE A CA 1
ATOM 666 C C . ILE A 1 88 ? -2.709 5.872 -9.741 1.00 83.06 88 ILE A C 1
ATOM 668 O O . ILE A 1 88 ? -2.980 6.980 -10.204 1.00 83.06 88 ILE A O 1
ATOM 672 N N . LEU A 1 89 ? -3.635 4.917 -9.618 1.00 86.00 89 LEU A N 1
ATOM 673 C CA . LEU A 1 89 ? -5.034 5.117 -10.010 1.00 86.00 89 LEU A CA 1
ATOM 674 C C . LEU A 1 89 ? -5.723 6.178 -9.152 1.00 86.00 89 LEU A C 1
ATOM 676 O O . LEU A 1 89 ? -6.416 7.038 -9.689 1.00 86.00 89 LEU A O 1
ATOM 680 N N . LEU A 1 90 ? -5.497 6.147 -7.841 1.00 85.81 90 LEU A N 1
ATOM 681 C CA . LEU A 1 90 ? -6.050 7.119 -6.908 1.00 85.81 90 LEU A CA 1
ATOM 682 C C . LEU A 1 90 ? -5.508 8.525 -7.195 1.00 85.81 90 LEU A C 1
ATOM 684 O O . LEU A 1 90 ? -6.289 9.468 -7.271 1.00 85.81 90 LEU A O 1
ATOM 688 N N . SER A 1 91 ? -4.200 8.658 -7.438 1.00 82.19 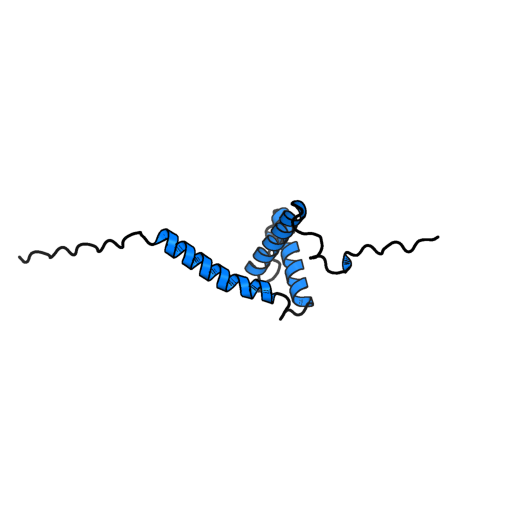91 SER A N 1
ATOM 689 C CA . SER A 1 91 ? -3.578 9.926 -7.838 1.00 82.19 91 SER A CA 1
ATOM 690 C C . SER A 1 91 ? -4.176 10.467 -9.140 1.00 82.19 91 SER A C 1
ATOM 692 O O . SER A 1 91 ? -4.547 11.638 -9.200 1.00 82.19 91 SER A O 1
ATOM 694 N N . ARG A 1 92 ? -4.363 9.612 -10.157 1.00 84.12 92 ARG A N 1
ATOM 695 C CA . ARG A 1 92 ? -5.029 9.995 -11.414 1.00 84.12 92 ARG A CA 1
ATOM 696 C C . ARG A 1 92 ? -6.477 10.432 -11.190 1.00 84.12 92 ARG A C 1
ATOM 698 O O . ARG A 1 92 ? -6.886 11.443 -11.748 1.00 84.12 92 ARG A O 1
ATOM 705 N N . ALA A 1 93 ? -7.235 9.705 -10.369 1.00 84.88 93 ALA A N 1
ATOM 706 C CA . ALA A 1 93 ? -8.629 10.022 -10.068 1.00 84.88 93 ALA A CA 1
ATOM 707 C C . ALA A 1 93 ? -8.762 11.360 -9.321 1.00 84.88 93 ALA A C 1
ATOM 709 O O . ALA A 1 93 ? -9.537 12.221 -9.733 1.00 84.88 93 ALA A O 1
ATOM 710 N N . LEU A 1 94 ? -7.959 11.571 -8.276 1.00 84.75 94 LEU A N 1
ATOM 711 C CA . LEU A 1 94 ? -7.941 12.816 -7.505 1.00 84.75 94 LEU A CA 1
ATOM 712 C C . LEU A 1 94 ? -7.459 14.010 -8.346 1.00 84.75 94 LEU A C 1
ATOM 714 O O . LEU A 1 94 ? -8.018 15.098 -8.229 1.00 84.75 94 LEU A O 1
ATOM 718 N N . GLY A 1 95 ? -6.473 13.805 -9.227 1.00 84.12 95 GLY A N 1
ATOM 719 C CA . GLY A 1 95 ? -6.034 14.816 -10.193 1.00 84.12 95 GLY A CA 1
ATOM 720 C C . GLY A 1 95 ? -7.126 15.162 -11.208 1.00 84.12 95 GLY A C 1
ATOM 721 O O . GLY A 1 95 ? -7.393 16.333 -11.449 1.00 84.12 95 GLY A O 1
ATOM 722 N N . SER A 1 96 ? -7.837 14.161 -11.743 1.00 81.56 96 SER A N 1
ATOM 723 C CA . SER A 1 96 ? -8.973 14.396 -12.650 1.00 81.56 96 SER A CA 1
ATOM 724 C C . SER A 1 96 ? -10.161 15.096 -11.978 1.00 81.56 96 SER A C 1
ATOM 726 O O . SER A 1 96 ? -10.929 15.774 -12.651 1.00 81.56 96 SER A O 1
ATOM 728 N N . ALA A 1 97 ? -10.289 14.968 -10.654 1.00 85.00 97 ALA A N 1
ATOM 729 C CA . ALA A 1 97 ? -11.276 15.679 -9.846 1.00 85.00 97 ALA A CA 1
ATOM 730 C C . ALA A 1 97 ? -10.830 17.102 -9.446 1.00 85.00 97 ALA A C 1
ATOM 732 O O . ALA A 1 97 ? -11.581 17.797 -8.767 1.00 85.00 97 ALA A O 1
ATOM 733 N N . GLY A 1 98 ? -9.619 17.527 -9.831 1.00 83.19 98 GLY A N 1
ATOM 734 C CA . GLY A 1 98 ? -9.057 18.835 -9.481 1.00 83.19 98 GLY A CA 1
ATOM 735 C C . GLY A 1 98 ? -8.649 18.976 -8.012 1.00 83.19 98 GLY A C 1
ATOM 736 O O . GLY A 1 98 ? -8.503 20.092 -7.534 1.00 83.19 98 GLY A O 1
ATOM 737 N N . LEU A 1 99 ? -8.501 17.865 -7.278 1.00 79.81 99 LEU A N 1
ATOM 738 C CA . LEU A 1 99 ? -8.134 17.877 -5.856 1.00 79.81 99 LEU A CA 1
ATOM 739 C C . LEU A 1 99 ? -6.616 17.788 -5.631 1.00 79.81 99 LEU A C 1
ATOM 741 O O . LEU A 1 99 ? -6.135 18.073 -4.538 1.00 79.81 99 LEU A O 1
ATOM 745 N N . LEU A 1 100 ? -5.867 17.371 -6.655 1.00 76.88 100 LEU A N 1
ATOM 746 C CA . LEU A 1 100 ? -4.408 17.419 -6.668 1.00 76.88 100 LEU A CA 1
ATOM 747 C C . LEU A 1 100 ? -3.971 18.361 -7.781 1.00 76.88 100 LEU A C 1
ATOM 749 O O . LEU A 1 100 ? -4.048 18.016 -8.961 1.00 76.88 100 LEU A O 1
ATOM 753 N N . ASP A 1 101 ? -3.459 19.519 -7.391 1.00 62.81 101 ASP A N 1
ATOM 754 C CA . ASP A 1 101 ? -2.645 20.337 -8.276 1.00 62.81 101 ASP A CA 1
ATOM 755 C C . ASP A 1 101 ? -1.317 19.596 -8.475 1.00 62.81 101 ASP A C 1
ATOM 757 O O . ASP A 1 101 ? -0.893 18.833 -7.605 1.00 62.81 101 ASP A O 1
ATOM 761 N N . GLY A 1 102 ? -0.650 19.758 -9.617 1.00 57.16 102 GLY A N 1
ATOM 762 C CA . GLY A 1 102 ? 0.548 18.996 -10.006 1.00 57.16 102 GLY A CA 1
ATOM 763 C C . GLY A 1 102 ? 1.767 19.073 -9.066 1.00 57.16 102 GLY A C 1
ATOM 764 O O . GLY A 1 102 ? 2.850 18.684 -9.474 1.00 57.16 102 GLY A O 1
ATOM 765 N N . SER A 1 103 ? 1.626 19.53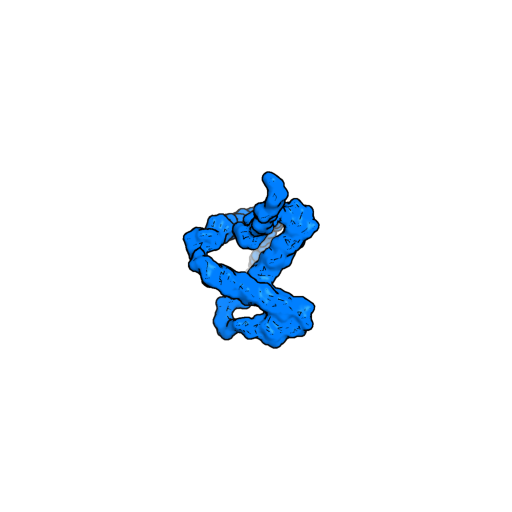0 -7.821 1.00 57.00 103 SER A N 1
ATOM 766 C CA . SER A 1 103 ? 2.617 19.616 -6.744 1.00 57.00 103 SER A CA 1
ATOM 767 C C . SER A 1 103 ? 3.302 18.285 -6.401 1.00 57.00 103 SER A C 1
ATOM 769 O O . SER A 1 103 ? 4.371 18.287 -5.797 1.00 57.00 103 SER A O 1
ATOM 771 N N . PHE A 1 104 ? 2.706 17.147 -6.777 1.00 52.94 104 PHE A N 1
ATOM 772 C CA . PHE A 1 104 ? 3.329 15.818 -6.664 1.00 52.94 104 PHE A CA 1
ATOM 773 C C . PHE A 1 104 ? 4.245 15.474 -7.845 1.00 52.94 104 PHE A C 1
ATOM 775 O O . PHE A 1 104 ? 5.061 14.556 -7.740 1.00 52.94 104 PHE A O 1
ATOM 782 N N . ALA A 1 105 ? 4.141 16.197 -8.963 1.00 47.94 105 ALA A N 1
ATOM 783 C CA . ALA A 1 105 ? 5.196 16.208 -9.957 1.00 47.94 105 ALA A CA 1
ATOM 784 C C . ALA A 1 105 ? 6.325 17.063 -9.376 1.00 47.94 105 ALA A C 1
ATOM 786 O O . ALA A 1 105 ? 6.196 18.276 -9.232 1.00 47.94 105 ALA A O 1
ATOM 787 N N . GLY A 1 106 ? 7.439 16.426 -9.009 1.00 45.31 106 GLY A N 1
ATOM 788 C CA . GLY A 1 106 ? 8.664 17.157 -8.696 1.00 45.31 106 GLY A CA 1
ATOM 789 C C . GLY A 1 106 ? 9.029 18.136 -9.828 1.00 45.31 106 GLY A C 1
ATOM 790 O O . GLY A 1 106 ? 8.496 18.016 -10.935 1.00 45.31 106 GLY A O 1
ATOM 791 N N . PRO A 1 107 ? 9.958 19.081 -9.596 1.00 47.28 107 PRO A N 1
ATOM 792 C CA . PRO A 1 107 ? 10.243 20.242 -10.460 1.00 47.28 107 PRO A CA 1
ATOM 793 C C . PRO A 1 107 ? 10.566 19.964 -11.946 1.00 47.28 107 PRO A C 1
ATOM 795 O O . PRO A 1 107 ? 10.751 20.900 -12.713 1.00 47.28 107 PRO A O 1
ATOM 798 N N . ALA A 1 108 ? 10.571 18.712 -12.398 1.00 50.41 108 ALA A N 1
ATOM 799 C CA . ALA A 1 108 ? 10.608 18.325 -13.806 1.00 50.41 108 ALA A CA 1
ATOM 800 C C . ALA A 1 108 ? 9.344 18.711 -14.612 1.00 50.41 108 ALA A C 1
ATOM 802 O O . ALA A 1 108 ? 9.367 18.623 -15.836 1.00 50.41 108 ALA A O 1
ATOM 803 N N . GLY A 1 109 ? 8.250 19.120 -13.954 1.00 42.28 109 GLY A N 1
ATOM 804 C CA . GLY A 1 109 ? 7.035 19.631 -14.606 1.00 42.28 109 GLY A CA 1
ATOM 805 C C . GLY A 1 109 ? 7.007 21.147 -14.827 1.00 42.28 109 GLY A C 1
ATOM 806 O O . GLY A 1 109 ? 6.045 21.649 -15.405 1.00 42.28 109 GLY A O 1
ATOM 807 N N . ALA A 1 110 ? 8.029 21.888 -14.379 1.00 40.66 110 ALA A N 1
ATOM 808 C CA . ALA A 1 110 ? 8.149 23.297 -14.720 1.00 40.66 110 ALA A CA 1
ATOM 809 C C . ALA A 1 110 ? 8.425 23.400 -16.224 1.00 40.66 110 ALA A C 1
ATOM 811 O O . ALA A 1 110 ? 9.556 23.227 -16.679 1.00 40.66 110 ALA A O 1
ATOM 812 N N . THR A 1 111 ? 7.380 23.675 -17.006 1.00 47.09 111 THR A N 1
ATOM 813 C CA . THR A 1 111 ? 7.527 24.315 -18.313 1.00 47.09 111 THR A CA 1
ATOM 814 C C . THR A 1 111 ? 8.575 25.414 -18.163 1.00 47.09 111 THR A C 1
ATOM 816 O O . THR A 1 111 ? 8.382 26.280 -17.302 1.00 47.09 111 THR A O 1
ATOM 819 N N . PRO A 1 112 ? 9.682 25.400 -18.929 1.00 42.56 112 PRO A N 1
ATOM 820 C CA . PRO A 1 112 ? 10.592 26.527 -18.920 1.00 42.56 112 PRO A CA 1
ATOM 821 C C . PRO A 1 112 ? 9.760 27.733 -19.343 1.00 42.56 112 PRO A C 1
ATOM 823 O O . PRO A 1 112 ? 9.206 27.758 -20.444 1.00 42.56 112 PRO A O 1
ATOM 826 N N . ALA A 1 113 ? 9.598 28.685 -18.422 1.00 48.47 113 ALA A N 1
ATOM 827 C CA . ALA A 1 113 ? 9.050 29.987 -18.739 1.00 48.47 113 ALA A CA 1
ATOM 828 C C . ALA A 1 113 ? 9.828 30.488 -19.954 1.00 48.47 113 ALA A C 1
ATOM 830 O O . ALA A 1 113 ? 11.057 30.561 -19.918 1.00 48.47 113 ALA A O 1
ATOM 831 N N . ALA A 1 114 ? 9.108 30.709 -21.049 1.00 46.16 114 ALA A N 1
ATOM 832 C CA . ALA A 1 114 ? 9.673 31.141 -22.307 1.00 46.16 114 ALA A CA 1
ATOM 833 C C . ALA A 1 114 ? 10.513 32.405 -22.072 1.00 46.16 114 ALA A C 1
ATOM 835 O O . ALA A 1 114 ? 9.977 33.495 -21.890 1.00 46.16 114 ALA A O 1
ATOM 836 N N . SER A 1 115 ? 11.839 32.258 -22.073 1.00 51.81 115 SER A N 1
ATOM 837 C CA . SER A 1 115 ? 12.740 33.374 -22.315 1.00 51.81 115 SER A CA 1
ATOM 838 C C . SER A 1 115 ? 12.675 33.659 -23.812 1.00 51.81 115 SER A C 1
ATOM 840 O O . SER A 1 115 ? 13.312 32.977 -24.617 1.00 51.81 115 SER A O 1
ATOM 842 N N . GLY A 1 116 ? 11.843 34.622 -24.189 1.00 46.03 116 GLY A N 1
ATOM 843 C CA . GLY A 1 116 ? 11.632 35.005 -25.575 1.00 46.03 116 GLY A CA 1
ATOM 844 C C . GLY A 1 116 ? 11.248 36.469 -25.681 1.00 46.03 116 GLY A C 1
ATOM 845 O O . GLY A 1 116 ? 10.073 36.789 -25.615 1.00 46.03 116 GLY A O 1
ATOM 846 N N . ALA A 1 117 ? 12.281 37.290 -25.869 1.00 45.56 117 ALA A N 1
ATOM 847 C CA . ALA A 1 117 ? 12.317 38.510 -26.673 1.00 45.56 117 ALA A CA 1
ATOM 848 C C . ALA A 1 117 ? 11.308 39.642 -26.381 1.00 45.56 117 ALA A C 1
ATOM 850 O O . ALA A 1 117 ? 10.115 39.544 -26.661 1.00 45.56 117 ALA A O 1
ATOM 851 N N . GLY A 1 118 ? 11.874 40.773 -25.958 1.00 41.72 118 GLY A N 1
ATOM 852 C CA . GLY A 1 118 ? 11.291 42.112 -25.969 1.00 41.72 118 GLY A CA 1
ATOM 853 C C . GLY A 1 118 ? 12.336 43.113 -25.520 1.00 41.72 118 GLY A C 1
ATOM 854 O O . GLY A 1 118 ? 12.518 43.209 -24.289 1.00 41.72 118 GLY A O 1
#

Secondary structure (DSSP, 8-state):
-------------S--HHHHHHHHHHHHHHHHHHHHHTTTTS--HHHHHHHHHHHHHHHHHHHTT-SGGG---SSS-HHHHHHHHHHHHHHHHHHHTT-S-GGGS-GGG---------

Radius of gyration: 25.09 Å; chains: 1; bounding box: 47×83×65 Å